Protein AF-T0ZGW2-F1 (afdb_monomer_lite)

Secondary structure (DSSP, 8-state):
----EEEEEEEEEE-S--EEEEEEE-TTS-EEEEEEE-TTBTTSS--SEEEEEEEEEEETTEEEEEEEEEE--EEEEEE--B--SSSS---B--S--SEEE-STTS--TTS--EEEEEE--EEEEEEEEEEEEGGGTEEEEEEESSTT-PPPPP-SS-S-S--

Sequence (163 aa):
TPVGDFQLNVNATFTKSFVRSYFGINSAGVPTEFTQEEAGTVTSLIPKHRYTAVLTWDYGPWSAGWTMEIIGPMWEQCQNAAIAGLISIPAIGTGWCSDVLSGPGSANPKGTFAGLNELGTTVYNDIQVTYDVDAWNTDITFGIRNLFDKNPPISETAFANSY

InterPro domains:
  IPR036942 TonB-dependent receptor-like, beta-barrel domain superfamily [G3DSA:2.40.170.20] (1-163)

Radius of gyration: 24.26 Å; chains: 1; bounding box: 62×36×79 Å

Structure (mmCIF, N/CA/C/O backbone):
data_AF-T0ZGW2-F1
#
_entry.id   AF-T0ZGW2-F1
#
loop_
_atom_site.group_PDB
_atom_site.id
_atom_site.type_symbol
_atom_site.label_atom_id
_atom_site.l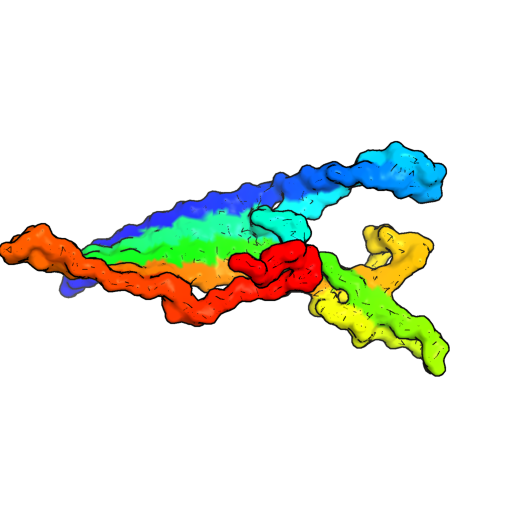abel_alt_id
_atom_site.label_comp_id
_atom_site.label_asym_id
_atom_site.label_entity_id
_atom_site.label_seq_id
_atom_site.pdbx_PDB_ins_code
_atom_site.Cartn_x
_atom_site.Cartn_y
_atom_site.Cartn_z
_atom_site.occupancy
_atom_site.B_iso_or_equiv
_atom_site.auth_seq_id
_atom_site.auth_comp_id
_atom_site.auth_asym_id
_atom_site.auth_atom_id
_atom_site.pdbx_PDB_model_num
ATOM 1 N N . THR A 1 1 ? -28.084 14.891 15.441 1.00 57.53 1 THR A N 1
ATOM 2 C CA . THR A 1 1 ? -27.436 13.900 16.326 1.00 57.53 1 THR A CA 1
ATOM 3 C C . THR A 1 1 ? -25.959 13.857 15.982 1.00 57.53 1 THR A C 1
ATOM 5 O O . THR A 1 1 ? -25.664 13.861 14.792 1.00 57.53 1 THR A O 1
ATOM 8 N N . PRO A 1 2 ? -25.036 13.907 16.959 1.00 83.19 2 PRO A N 1
ATOM 9 C CA . PRO A 1 2 ? -23.601 13.775 16.691 1.00 83.19 2 PRO A CA 1
ATOM 10 C C . PRO A 1 2 ? -23.281 12.359 16.195 1.00 83.19 2 PRO A C 1
ATOM 12 O O . PRO A 1 2 ? -23.875 11.407 16.695 1.00 83.19 2 PRO A O 1
ATOM 15 N N . VAL A 1 3 ? -22.370 12.232 15.228 1.00 91.81 3 VAL A N 1
ATOM 16 C CA . VAL A 1 3 ? -21.975 10.953 14.596 1.00 91.81 3 VAL A CA 1
ATOM 17 C C . VAL A 1 3 ? -20.567 10.487 14.997 1.00 91.81 3 VAL A C 1
AT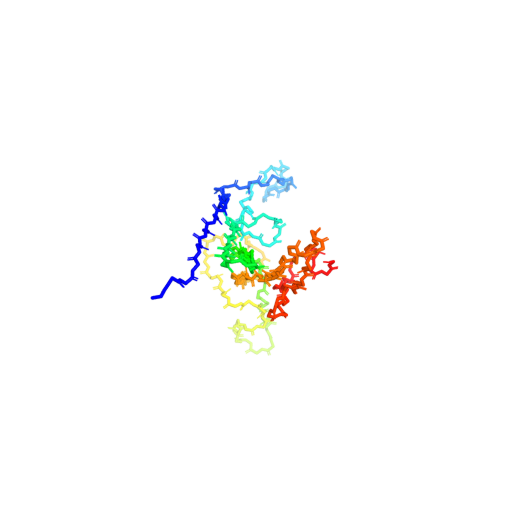OM 19 O O . VAL A 1 3 ? -20.074 9.504 14.452 1.00 91.81 3 VAL A O 1
ATOM 22 N N . GLY A 1 4 ? -19.936 11.175 15.954 1.00 95.06 4 GLY A N 1
ATOM 23 C CA . GLY A 1 4 ? -18.555 10.940 16.382 1.00 95.06 4 GLY A CA 1
ATOM 24 C C . GLY A 1 4 ? -17.538 11.826 15.677 1.00 95.06 4 GLY A C 1
ATOM 25 O O . GLY A 1 4 ? -17.889 12.618 14.797 1.00 95.06 4 GLY A O 1
ATOM 26 N N . ASP A 1 5 ? -16.290 11.674 16.099 1.00 97.50 5 ASP A N 1
ATOM 27 C CA . ASP A 1 5 ? -15.143 12.412 15.593 1.00 97.50 5 ASP A CA 1
ATOM 28 C C . ASP A 1 5 ? -14.369 11.543 14.607 1.00 97.50 5 ASP A C 1
ATOM 30 O O . ASP A 1 5 ? -14.200 10.346 14.821 1.00 97.50 5 ASP A O 1
ATOM 34 N N . PHE A 1 6 ? -13.917 12.143 13.507 1.00 97.81 6 PHE A N 1
ATOM 35 C CA . PHE A 1 6 ? -13.155 11.458 12.468 1.00 97.81 6 PHE A CA 1
ATOM 36 C C . PHE A 1 6 ? -11.806 12.138 12.279 1.00 97.81 6 PHE A C 1
ATOM 38 O O . PHE A 1 6 ? -11.735 13.364 12.163 1.00 97.81 6 PHE A O 1
ATOM 45 N N . GLN A 1 7 ? -10.751 11.341 12.142 1.00 98.31 7 GLN A N 1
ATOM 46 C CA . GLN A 1 7 ? -9.431 11.829 11.767 1.00 98.31 7 GLN A CA 1
ATOM 47 C C . GLN A 1 7 ? -8.867 10.999 10.617 1.00 98.31 7 GLN A C 1
ATOM 49 O O . GLN A 1 7 ? -8.783 9.777 10.690 1.00 98.31 7 GLN A O 1
ATOM 54 N N . LEU A 1 8 ? -8.442 11.679 9.552 1.00 98.00 8 LEU A N 1
ATOM 55 C CA . LEU A 1 8 ? -7.748 11.073 8.422 1.00 98.00 8 LEU A CA 1
ATOM 56 C C . LEU A 1 8 ? -6.275 11.481 8.448 1.00 98.00 8 LEU A C 1
ATOM 58 O O . LEU A 1 8 ? -5.953 12.664 8.351 1.00 98.00 8 LEU A O 1
ATOM 62 N N . ASN A 1 9 ? -5.385 10.498 8.516 1.00 98.19 9 ASN A N 1
ATOM 63 C CA . ASN A 1 9 ? -3.946 10.682 8.373 1.00 98.19 9 ASN A CA 1
ATOM 64 C C . ASN A 1 9 ? -3.484 10.008 7.082 1.00 98.19 9 ASN A C 1
ATOM 66 O O . ASN A 1 9 ? -3.786 8.840 6.862 1.00 98.19 9 ASN A O 1
ATOM 70 N N . VAL A 1 10 ? -2.737 10.718 6.235 1.00 98.06 10 VAL A N 1
ATOM 71 C CA . VAL A 1 10 ? -2.209 10.165 4.979 1.00 98.06 10 VAL A CA 1
ATOM 72 C C . VAL A 1 10 ? -0.707 10.392 4.912 1.00 98.06 10 VAL A C 1
ATOM 74 O O . VAL A 1 10 ? -0.239 11.525 4.990 1.00 98.06 10 VAL A O 1
ATOM 77 N N . ASN A 1 11 ? 0.044 9.311 4.728 1.00 97.94 11 ASN A N 1
ATOM 78 C CA . ASN A 1 11 ? 1.452 9.342 4.359 1.00 97.94 11 ASN A CA 1
ATOM 79 C C . ASN A 1 11 ? 1.583 8.980 2.876 1.00 97.94 11 ASN A C 1
ATOM 81 O O . ASN A 1 11 ? 1.015 7.986 2.430 1.00 97.94 11 ASN A O 1
ATOM 85 N N . ALA A 1 12 ? 2.317 9.794 2.120 1.00 96.81 12 ALA A N 1
ATOM 86 C CA . ALA A 1 12 ? 2.547 9.618 0.694 1.00 96.81 12 ALA A CA 1
ATOM 87 C C . ALA A 1 12 ? 4.049 9.666 0.402 1.00 96.81 12 ALA A C 1
ATOM 89 O O . ALA A 1 12 ? 4.712 10.654 0.714 1.00 96.81 12 ALA A O 1
ATOM 90 N N . THR A 1 13 ? 4.578 8.626 -0.238 1.00 94.81 13 THR A N 1
ATOM 91 C CA . THR A 1 13 ? 5.981 8.561 -0.666 1.00 94.81 13 THR A CA 1
ATOM 92 C C . THR A 1 13 ? 6.055 8.428 -2.178 1.00 94.81 13 THR A C 1
ATOM 94 O O . THR A 1 13 ? 5.342 7.613 -2.761 1.00 94.81 13 THR A O 1
ATOM 97 N N . PHE A 1 14 ? 6.941 9.206 -2.805 1.00 94.50 14 PHE A N 1
ATOM 98 C CA . PHE A 1 14 ? 7.152 9.211 -4.250 1.00 94.50 14 PHE A CA 1
ATOM 99 C C . PHE A 1 14 ? 8.623 8.980 -4.588 1.00 94.50 14 PHE A C 1
ATOM 101 O O . PHE A 1 14 ? 9.496 9.734 -4.156 1.00 94.50 14 PHE A O 1
ATOM 108 N N . THR A 1 15 ? 8.888 7.987 -5.428 1.00 90.81 15 THR A N 1
ATOM 109 C CA . THR A 1 15 ? 10.207 7.749 -6.009 1.00 90.81 15 THR A CA 1
ATOM 110 C C . THR A 1 15 ? 10.271 8.424 -7.368 1.00 90.81 15 THR A C 1
ATOM 112 O O . THR A 1 15 ? 9.666 7.970 -8.338 1.00 90.81 15 THR A O 1
ATOM 115 N N . LYS A 1 16 ? 11.014 9.533 -7.438 1.00 86.75 16 LYS A N 1
ATOM 116 C CA . LYS A 1 16 ? 11.209 10.273 -8.691 1.00 86.75 16 LYS A CA 1
ATOM 117 C C . LYS A 1 16 ? 12.020 9.467 -9.707 1.00 86.75 16 LYS A C 1
ATOM 119 O O . LYS A 1 16 ? 11.699 9.485 -10.890 1.00 86.75 16 LYS A O 1
ATOM 124 N N . SER A 1 17 ? 13.088 8.831 -9.238 1.00 84.69 17 SER A N 1
ATOM 125 C CA . SER A 1 17 ? 14.028 8.071 -10.051 1.00 84.69 17 SER A CA 1
ATOM 126 C C . SER A 1 17 ? 14.794 7.108 -9.151 1.00 84.69 17 SER A C 1
ATOM 128 O O . SER A 1 17 ? 15.172 7.467 -8.034 1.00 84.69 17 SER A O 1
ATOM 130 N N . PHE A 1 18 ? 14.994 5.893 -9.635 1.00 83.62 18 PHE A N 1
ATOM 131 C CA . PHE A 1 18 ? 15.849 4.876 -9.057 1.00 83.62 18 PHE A CA 1
ATOM 132 C C . PHE A 1 18 ? 16.614 4.226 -10.204 1.00 83.62 18 PHE A C 1
ATOM 134 O O . PHE A 1 18 ? 16.070 3.426 -10.962 1.00 83.62 18 PHE A O 1
ATOM 141 N N . VAL A 1 19 ? 17.879 4.611 -10.347 1.00 85.38 19 VAL A N 1
ATOM 142 C CA . VAL A 1 19 ? 18.732 4.142 -11.435 1.00 85.38 19 VAL A CA 1
ATOM 143 C C . VAL A 1 19 ? 19.655 3.055 -10.918 1.00 85.38 19 VAL A C 1
ATOM 145 O O . VAL A 1 19 ? 20.392 3.271 -9.955 1.00 85.38 19 VAL A O 1
ATOM 148 N N . ARG A 1 20 ? 19.650 1.905 -11.587 1.00 79.94 20 ARG A N 1
ATOM 149 C CA . ARG A 1 20 ? 20.619 0.836 -11.357 1.00 79.94 20 ARG A CA 1
ATOM 150 C C . ARG A 1 20 ? 21.657 0.835 -12.473 1.00 79.94 20 ARG A C 1
ATOM 152 O O . ARG A 1 20 ? 21.316 0.940 -13.652 1.00 79.94 20 ARG A O 1
ATOM 159 N N . SER A 1 21 ? 22.921 0.710 -12.080 1.00 82.75 21 SER A N 1
ATOM 160 C CA . SER A 1 21 ? 24.043 0.530 -12.996 1.00 82.75 21 SER A CA 1
ATOM 161 C C . SER A 1 21 ? 24.358 -0.947 -13.181 1.00 82.75 21 SER A C 1
ATOM 163 O O . SER A 1 21 ? 24.434 -1.713 -12.218 1.00 82.75 21 SER A O 1
ATOM 165 N N . TYR A 1 22 ? 24.592 -1.327 -14.427 1.00 77.25 22 TYR A N 1
ATOM 166 C CA . TYR A 1 22 ? 24.928 -2.670 -14.855 1.00 77.25 22 TYR A CA 1
ATOM 167 C C . TYR A 1 22 ? 26.250 -2.648 -15.608 1.00 77.25 22 TYR A C 1
ATOM 169 O O . TYR A 1 22 ? 26.463 -1.803 -16.476 1.00 77.25 22 TYR A O 1
ATOM 177 N N . PHE A 1 23 ? 27.124 -3.610 -15.322 1.00 80.94 23 PHE A N 1
ATOM 178 C CA . PHE A 1 23 ? 28.293 -3.851 -16.159 1.00 80.94 23 PHE A CA 1
ATOM 179 C C . PHE A 1 23 ? 27.913 -4.810 -17.278 1.00 80.94 23 PHE A C 1
ATOM 181 O O . PHE A 1 23 ? 27.456 -5.924 -17.030 1.00 80.94 23 PHE A O 1
ATOM 188 N N . GLY A 1 24 ? 28.109 -4.366 -18.513 1.00 77.69 24 GLY A N 1
ATOM 189 C CA . GLY A 1 24 ? 27.875 -5.170 -19.699 1.00 77.69 24 GLY A CA 1
ATOM 190 C C . GLY A 1 24 ? 28.985 -4.984 -20.718 1.00 77.69 24 GLY A C 1
ATOM 191 O O . GLY A 1 24 ? 30.019 -4.376 -20.450 1.00 77.69 24 GLY A O 1
ATOM 192 N N . ILE A 1 25 ? 28.751 -5.515 -21.908 1.00 80.81 25 ILE A N 1
ATOM 193 C CA . ILE A 1 25 ? 29.647 -5.377 -23.048 1.00 80.81 25 ILE A CA 1
ATOM 194 C C . ILE A 1 25 ? 28.859 -4.654 -24.137 1.00 80.81 25 ILE A C 1
ATOM 196 O O . ILE A 1 25 ? 27.747 -5.070 -24.464 1.00 80.81 25 ILE A O 1
ATOM 200 N N . ASN A 1 26 ? 29.391 -3.565 -24.687 1.00 77.75 26 ASN A N 1
ATOM 201 C CA . ASN A 1 26 ? 28.732 -2.872 -25.792 1.00 77.75 26 ASN A CA 1
ATOM 202 C C . ASN A 1 26 ? 28.831 -3.667 -27.110 1.00 77.75 26 ASN A C 1
ATOM 204 O O . ASN A 1 26 ? 29.523 -4.683 -27.207 1.00 77.75 26 ASN A O 1
ATOM 208 N N . SER A 1 27 ? 28.187 -3.166 -28.168 1.00 69.81 27 SER A N 1
ATOM 209 C CA . SER A 1 27 ? 28.205 -3.780 -29.508 1.00 69.81 27 SER A CA 1
ATOM 210 C C . SER A 1 27 ? 29.606 -3.944 -30.122 1.00 69.81 27 SER A C 1
ATOM 212 O O . SER A 1 27 ? 29.746 -4.656 -31.112 1.00 69.81 27 SER A O 1
ATOM 214 N N . ALA A 1 28 ? 30.632 -3.295 -29.559 1.00 81.00 28 ALA A N 1
ATOM 215 C CA . ALA A 1 28 ? 32.030 -3.382 -29.978 1.00 81.00 28 ALA A CA 1
ATOM 216 C C . ALA A 1 28 ? 32.880 -4.315 -29.090 1.00 81.00 28 ALA A C 1
ATOM 218 O O . ALA A 1 28 ? 34.092 -4.388 -29.275 1.00 81.00 28 ALA A O 1
ATOM 219 N N . GLY A 1 29 ? 32.281 -5.029 -28.131 1.00 78.94 29 GLY A N 1
ATOM 220 C CA . GLY A 1 29 ? 33.017 -5.944 -27.256 1.00 78.94 29 GLY A CA 1
ATOM 221 C C . GLY A 1 29 ? 33.732 -5.259 -26.083 1.00 78.94 29 GLY A C 1
ATOM 222 O O . GLY A 1 29 ? 34.510 -5.906 -25.386 1.00 78.94 29 GLY A O 1
ATOM 223 N N . VAL A 1 30 ? 33.484 -3.966 -25.851 1.00 84.69 30 VAL A N 1
ATOM 224 C CA . VAL A 1 30 ? 34.129 -3.193 -24.781 1.00 84.69 30 VAL A CA 1
ATOM 225 C C . VAL A 1 30 ? 33.265 -3.244 -23.517 1.00 84.69 30 VAL A C 1
ATOM 227 O O . VAL A 1 30 ? 32.063 -2.984 -23.620 1.00 84.69 30 VAL A O 1
ATOM 230 N N . PRO A 1 31 ? 33.839 -3.544 -22.334 1.00 81.38 31 PRO A N 1
ATOM 231 C CA . PRO A 1 31 ? 33.131 -3.417 -21.067 1.00 81.38 31 PRO A CA 1
ATOM 232 C C . PRO A 1 31 ? 32.642 -1.982 -20.863 1.00 81.38 31 PRO A C 1
ATOM 234 O O . PRO A 1 31 ? 33.437 -1.042 -20.868 1.00 81.38 31 PRO A O 1
ATOM 237 N N . THR A 1 32 ? 31.338 -1.810 -20.695 1.00 79.56 32 THR A N 1
ATOM 238 C CA . THR A 1 32 ? 30.712 -0.505 -20.470 1.00 79.56 32 THR A CA 1
ATOM 239 C C . THR A 1 32 ? 29.663 -0.597 -19.376 1.00 79.56 32 THR A C 1
ATOM 241 O O . THR A 1 32 ? 29.007 -1.626 -19.205 1.00 79.56 32 THR A O 1
ATOM 244 N N . GLU A 1 33 ? 29.496 0.502 -18.649 1.00 82.25 33 GLU A N 1
ATOM 245 C CA . GLU A 1 33 ? 28.405 0.677 -17.699 1.00 82.25 33 GLU A CA 1
ATOM 246 C C . GLU A 1 33 ? 27.132 1.103 -18.443 1.00 82.25 33 GLU A C 1
ATOM 248 O O . GLU A 1 33 ? 27.167 1.993 -19.296 1.00 82.25 33 GLU A O 1
ATOM 253 N N . PHE A 1 34 ? 26.015 0.461 -18.120 1.00 73.06 34 PHE A N 1
ATOM 254 C CA . PHE A 1 34 ? 24.678 0.818 -18.582 1.00 73.06 34 PHE A CA 1
ATOM 255 C C . PHE A 1 34 ? 23.832 1.214 -17.382 1.00 73.06 34 PHE A C 1
ATOM 257 O O . PHE A 1 34 ? 23.870 0.544 -16.354 1.00 73.06 34 PHE A O 1
ATOM 264 N N . THR A 1 35 ? 23.044 2.272 -17.516 1.00 74.69 35 THR A N 1
ATOM 265 C CA . THR A 1 35 ? 22.107 2.709 -16.483 1.00 74.69 35 THR A CA 1
ATOM 266 C C . THR A 1 35 ? 20.674 2.446 -16.926 1.00 74.69 35 THR A C 1
ATOM 268 O O . THR A 1 35 ? 20.320 2.674 -18.083 1.00 74.69 35 THR A O 1
ATOM 271 N N . GLN A 1 36 ? 19.841 1.962 -16.007 1.00 73.06 36 GLN A N 1
ATOM 272 C CA . GLN A 1 36 ? 18.416 1.742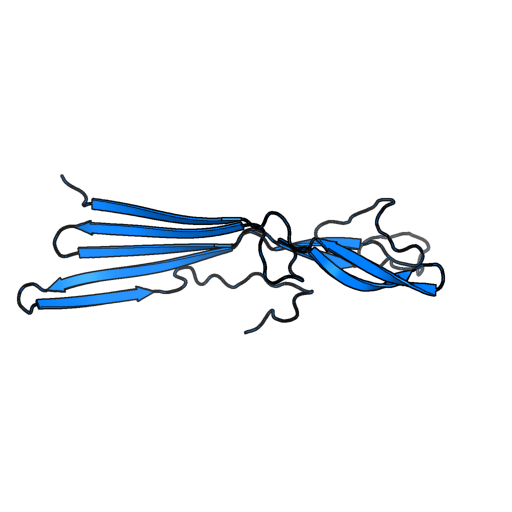 -16.242 1.00 73.06 36 GLN A CA 1
ATOM 273 C C . GLN A 1 36 ? 17.601 2.346 -15.103 1.00 73.06 36 GLN A C 1
ATOM 275 O O . GLN A 1 36 ? 17.931 2.165 -13.934 1.00 73.06 36 GLN A O 1
ATOM 280 N N . GLU A 1 37 ? 16.538 3.065 -15.454 1.00 80.75 37 GLU A N 1
ATOM 281 C CA . GLU A 1 37 ? 15.526 3.519 -14.504 1.00 80.75 37 GLU A CA 1
ATOM 282 C C . GLU A 1 37 ? 14.614 2.346 -14.135 1.00 80.75 37 GLU A C 1
ATOM 284 O O . GLU A 1 37 ? 13.972 1.765 -15.011 1.00 80.75 37 GLU A O 1
ATOM 289 N N . GLU A 1 38 ? 14.545 2.015 -12.849 1.00 80.31 38 GLU A N 1
ATOM 290 C CA . GLU A 1 38 ? 13.761 0.885 -12.348 1.00 80.31 38 GLU A CA 1
ATOM 291 C C . GLU A 1 38 ? 12.637 1.299 -11.392 1.00 80.31 38 GLU A C 1
ATOM 293 O O . GLU A 1 38 ? 11.870 0.436 -10.961 1.00 80.31 38 GLU A O 1
ATOM 298 N N . ALA A 1 39 ? 12.485 2.582 -11.039 1.00 82.56 39 ALA A N 1
ATOM 299 C CA . ALA A 1 39 ? 11.359 2.991 -10.201 1.00 82.56 39 ALA A CA 1
ATOM 300 C C . ALA A 1 39 ? 10.032 2.658 -10.898 1.00 82.56 39 ALA A C 1
ATOM 302 O O . ALA A 1 39 ? 9.799 3.054 -12.042 1.00 82.56 39 ALA A O 1
ATOM 303 N N . GLY A 1 40 ? 9.134 1.965 -10.193 1.00 81.50 40 GLY A N 1
ATOM 304 C CA . GLY A 1 40 ? 7.855 1.512 -10.751 1.00 81.50 40 GLY A CA 1
ATOM 305 C C . GLY A 1 40 ? 7.989 0.409 -11.796 1.00 81.50 40 GLY A C 1
ATOM 306 O O . GLY A 1 40 ? 7.067 0.218 -12.582 1.00 81.50 40 GLY A O 1
ATOM 307 N N . THR A 1 41 ? 9.116 -0.296 -11.819 1.00 79.88 41 THR A N 1
ATOM 308 C CA . THR A 1 41 ? 9.252 -1.574 -12.520 1.00 79.88 41 THR A CA 1
ATOM 309 C C . THR A 1 41 ? 9.179 -2.710 -11.508 1.00 79.88 41 THR A C 1
ATOM 311 O O . THR A 1 41 ? 9.562 -2.510 -10.361 1.00 79.88 41 THR A O 1
ATOM 314 N N . VAL A 1 42 ? 8.723 -3.899 -11.898 1.00 75.81 42 VAL A N 1
ATOM 315 C CA . VAL A 1 42 ? 8.667 -5.056 -10.977 1.00 75.81 42 VAL A CA 1
ATOM 316 C C . VAL A 1 42 ? 10.036 -5.669 -10.683 1.00 75.81 42 VAL A C 1
ATOM 318 O O . VAL A 1 42 ? 10.193 -6.421 -9.724 1.00 75.81 42 VAL A O 1
ATOM 321 N N . THR A 1 43 ? 11.032 -5.379 -11.524 1.00 69.69 43 THR A N 1
ATOM 322 C CA . THR A 1 43 ? 12.413 -5.830 -11.319 1.00 69.69 43 THR A CA 1
ATOM 323 C C . THR A 1 43 ? 13.060 -5.092 -10.149 1.00 69.69 43 THR A C 1
ATOM 325 O O . THR A 1 43 ? 14.036 -5.573 -9.575 1.00 69.69 43 THR A O 1
ATOM 328 N N . SER A 1 44 ? 12.483 -3.955 -9.754 1.00 69.88 44 SER A N 1
ATOM 329 C CA . SER A 1 44 ? 12.808 -3.227 -8.538 1.00 69.88 44 SER A CA 1
ATOM 330 C C . SER A 1 44 ? 11.699 -3.392 -7.503 1.00 69.88 44 SER A C 1
ATOM 332 O O . SER A 1 44 ? 10.516 -3.292 -7.801 1.00 69.88 44 SER A O 1
ATOM 334 N N . LEU A 1 45 ? 12.066 -3.562 -6.233 1.00 73.12 45 LEU A N 1
ATOM 335 C CA . LEU A 1 45 ? 11.109 -3.608 -5.117 1.00 73.12 45 LEU A CA 1
ATOM 336 C C . LEU A 1 45 ? 10.595 -2.205 -4.726 1.00 73.12 45 LEU A C 1
ATOM 338 O O . LEU A 1 45 ? 10.194 -1.978 -3.583 1.00 73.12 45 LEU A O 1
ATOM 342 N N . ILE A 1 46 ? 10.668 -1.233 -5.642 1.00 82.62 46 ILE A N 1
ATOM 343 C CA . ILE A 1 46 ? 10.432 0.188 -5.376 1.00 82.62 46 ILE A CA 1
ATOM 344 C C . ILE A 1 46 ? 9.354 0.723 -6.330 1.00 82.62 46 ILE A C 1
ATOM 346 O O . ILE A 1 46 ? 9.659 1.175 -7.441 1.00 82.62 46 ILE A O 1
ATOM 350 N N . PRO A 1 47 ? 8.085 0.752 -5.889 1.00 87.88 47 PRO A N 1
ATOM 351 C CA . PRO A 1 47 ? 7.017 1.430 -6.613 1.00 87.88 47 PRO A CA 1
ATOM 352 C C . PRO A 1 47 ? 7.302 2.934 -6.741 1.00 87.88 47 PRO A C 1
ATOM 354 O O . PRO A 1 47 ? 7.922 3.543 -5.864 1.00 87.88 47 PRO A O 1
ATOM 357 N N . LYS A 1 48 ? 6.796 3.572 -7.806 1.00 89.94 48 LYS A N 1
ATOM 358 C CA . LYS A 1 48 ? 6.928 5.034 -7.979 1.00 89.94 48 LYS A CA 1
ATOM 359 C C . LYS A 1 48 ? 6.172 5.827 -6.928 1.00 89.94 48 LYS A C 1
ATOM 361 O O . LYS A 1 48 ? 6.561 6.950 -6.622 1.00 89.94 48 LYS A O 1
ATOM 366 N N . HIS A 1 49 ? 5.088 5.275 -6.405 1.00 93.19 49 HIS A N 1
ATOM 367 C CA . HIS A 1 49 ? 4.333 5.901 -5.340 1.00 93.19 49 HIS A CA 1
ATOM 368 C C . HIS A 1 49 ? 3.695 4.856 -4.438 1.00 93.19 49 HIS A C 1
ATOM 370 O O . HIS A 1 49 ? 3.235 3.806 -4.892 1.00 93.19 49 HIS A O 1
ATOM 376 N N . ARG A 1 50 ? 3.693 5.163 -3.145 1.00 95.12 50 ARG A N 1
ATOM 377 C CA . ARG A 1 50 ? 3.043 4.382 -2.096 1.00 95.12 50 ARG A CA 1
ATOM 378 C C . ARG A 1 50 ? 2.325 5.332 -1.157 1.00 95.12 50 ARG A C 1
ATOM 380 O O . ARG A 1 50 ? 2.843 6.412 -0.860 1.00 95.12 50 ARG A O 1
ATOM 387 N N . TYR A 1 51 ? 1.167 4.906 -0.676 1.00 97.19 51 TYR A N 1
ATOM 388 C CA . TYR A 1 51 ? 0.376 5.667 0.275 1.00 97.19 51 TYR A CA 1
ATOM 389 C C . TYR A 1 51 ? -0.085 4.780 1.423 1.00 97.19 51 TYR A C 1
ATOM 391 O O . TYR A 1 51 ? -0.466 3.629 1.217 1.00 97.19 51 TYR A O 1
ATOM 399 N N . THR A 1 52 ? -0.101 5.345 2.622 1.00 97.88 52 THR A N 1
ATOM 400 C CA . THR A 1 52 ? -0.760 4.757 3.785 1.00 97.88 52 THR A CA 1
ATOM 401 C C . THR A 1 52 ? -1.760 5.771 4.299 1.00 97.88 52 THR A C 1
ATOM 403 O O . THR A 1 52 ? -1.374 6.868 4.700 1.00 97.88 52 THR A O 1
ATOM 406 N N . ALA A 1 53 ? -3.040 5.424 4.258 1.00 98.31 53 ALA A N 1
ATOM 407 C CA . ALA A 1 53 ? -4.116 6.259 4.766 1.00 98.31 53 ALA A CA 1
ATOM 408 C C . ALA A 1 53 ? -4.761 5.573 5.970 1.00 98.31 53 ALA A C 1
ATOM 410 O O . ALA A 1 53 ? -5.138 4.411 5.887 1.00 98.31 53 ALA A O 1
ATOM 411 N N . VAL A 1 54 ? -4.877 6.285 7.085 1.00 98.38 54 VAL A N 1
ATOM 412 C CA . VAL A 1 54 ? -5.480 5.797 8.325 1.00 98.38 54 VAL A CA 1
ATOM 413 C C . VAL A 1 54 ? -6.649 6.704 8.663 1.00 98.38 54 VAL A C 1
ATOM 415 O O . VAL A 1 54 ? -6.453 7.890 8.931 1.00 98.38 54 VAL A O 1
ATOM 418 N N . LEU A 1 55 ? -7.853 6.144 8.633 1.00 98.38 55 LEU A N 1
ATOM 419 C CA . LEU A 1 55 ? -9.065 6.785 9.116 1.00 98.38 55 LEU A CA 1
ATOM 420 C C . LEU A 1 55 ? -9.372 6.248 10.512 1.00 98.38 55 LEU A C 1
ATOM 422 O O . LEU A 1 55 ? -9.600 5.050 10.664 1.00 98.38 55 LEU A O 1
ATOM 426 N N . THR A 1 56 ? -9.399 7.119 11.512 1.00 98.38 56 THR A N 1
ATOM 427 C CA . THR A 1 56 ? -9.900 6.787 12.846 1.00 98.38 56 THR A CA 1
ATOM 428 C C . THR A 1 56 ? -11.250 7.442 13.073 1.00 98.38 56 THR A C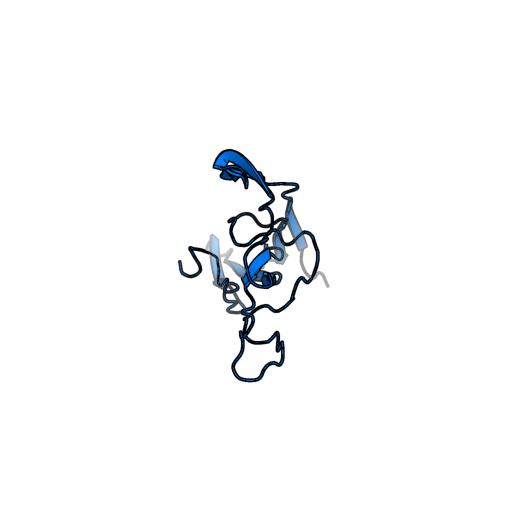 1
ATOM 430 O O . THR A 1 56 ? -11.550 8.504 12.516 1.00 98.38 56 THR A O 1
ATOM 433 N N . TRP A 1 57 ? -12.070 6.772 13.867 1.00 98.44 57 TRP A N 1
ATOM 434 C CA . TRP A 1 57 ? -13.374 7.237 14.289 1.00 98.44 57 TRP A CA 1
ATOM 435 C C . TRP A 1 57 ? -13.567 6.936 15.766 1.00 98.44 57 TRP A C 1
ATOM 437 O O . TRP A 1 57 ? -13.310 5.812 16.189 1.00 98.44 57 TRP A O 1
ATOM 447 N N . ASP A 1 58 ? -14.071 7.912 16.509 1.00 98.00 58 ASP A N 1
ATOM 448 C CA . ASP A 1 58 ? -14.318 7.798 17.941 1.00 98.00 58 ASP A CA 1
ATOM 449 C C . ASP A 1 58 ? -15.725 8.305 18.274 1.00 98.00 58 ASP A C 1
ATOM 451 O O . ASP A 1 58 ? -16.147 9.388 17.851 1.00 98.00 58 ASP A O 1
ATOM 455 N N . TYR A 1 59 ? -16.484 7.512 19.031 1.00 97.62 59 TYR A N 1
ATOM 456 C CA . TYR A 1 59 ? -17.824 7.873 19.480 1.00 97.62 59 TYR A CA 1
ATOM 457 C C . TYR A 1 59 ? -18.205 7.181 20.792 1.00 97.62 59 TYR A C 1
ATOM 459 O O . TYR A 1 59 ? -18.617 6.017 20.824 1.00 97.62 59 TYR A O 1
ATOM 467 N N . GLY A 1 60 ? -18.144 7.939 21.890 1.00 95.06 60 GLY A N 1
ATOM 468 C CA . GLY A 1 60 ? -18.428 7.407 23.222 1.00 95.06 60 GLY A CA 1
ATOM 469 C C . GLY A 1 60 ? -17.448 6.277 23.570 1.00 95.06 60 GLY A C 1
ATOM 470 O O . GLY A 1 60 ? -16.250 6.511 23.467 1.00 95.06 60 GLY A O 1
ATOM 471 N N . PRO A 1 61 ? -17.922 5.073 23.947 1.00 96.44 61 PRO A N 1
ATOM 472 C CA . PRO A 1 61 ? -17.053 3.939 24.280 1.00 96.44 61 PRO A CA 1
ATOM 473 C C . PRO A 1 61 ? -16.504 3.201 23.048 1.00 96.44 61 PRO A C 1
ATOM 475 O O . PRO A 1 61 ? -15.781 2.221 23.197 1.00 96.44 61 PRO A O 1
ATOM 478 N N . TRP A 1 62 ? -16.895 3.597 21.833 1.00 97.31 62 TRP A N 1
ATOM 479 C CA . TRP A 1 62 ? -16.464 2.939 20.603 1.00 97.31 62 TRP A CA 1
ATOM 480 C C . TRP A 1 62 ? -15.361 3.727 19.913 1.00 97.31 62 TRP A C 1
ATOM 482 O O . TRP A 1 62 ? -15.506 4.927 19.683 1.00 97.31 62 TRP A O 1
ATOM 492 N N . SER A 1 63 ? -14.349 3.000 19.455 1.00 98.12 63 SER A N 1
ATOM 493 C CA . SER A 1 63 ? -13.346 3.494 18.519 1.00 98.12 63 SER A CA 1
ATOM 494 C C . SER A 1 63 ? -13.214 2.529 17.346 1.00 98.12 63 SER A C 1
ATOM 496 O O . SER A 1 63 ? -13.329 1.314 17.501 1.00 98.12 63 SER A O 1
ATOM 498 N N . ALA A 1 64 ? -12.954 3.045 16.151 1.00 98.31 64 ALA A N 1
ATOM 499 C CA . ALA A 1 64 ? -12.636 2.242 14.980 1.00 98.31 64 ALA A CA 1
ATOM 500 C C . ALA A 1 64 ? -11.454 2.839 14.218 1.00 98.31 64 ALA A C 1
ATOM 502 O O . ALA A 1 64 ? -11.284 4.053 14.140 1.00 98.31 64 ALA A O 1
ATOM 503 N N . GLY A 1 65 ? -10.644 1.969 13.628 1.00 98.31 65 GLY A N 1
ATOM 504 C CA . GLY A 1 65 ? -9.558 2.328 12.730 1.00 98.31 65 GLY A CA 1
ATOM 505 C C . GLY A 1 65 ? -9.691 1.573 11.416 1.00 98.31 65 GLY A C 1
ATOM 506 O O . GLY A 1 65 ? -9.947 0.370 11.413 1.00 98.31 65 GLY A O 1
ATOM 507 N N . TRP A 1 66 ? -9.494 2.271 10.304 1.00 98.50 66 TRP A N 1
ATOM 508 C CA . TRP A 1 66 ? -9.367 1.689 8.976 1.00 98.50 66 TRP A CA 1
ATOM 509 C C . TRP A 1 66 ? -8.065 2.165 8.342 1.00 98.50 66 TRP A C 1
ATOM 511 O O . TRP A 1 66 ? -7.886 3.351 8.060 1.00 98.50 66 TRP A O 1
ATOM 521 N N . THR A 1 67 ? -7.156 1.223 8.120 1.00 98.62 67 THR A N 1
ATOM 522 C CA . THR A 1 67 ? -5.882 1.450 7.447 1.00 98.62 67 THR A CA 1
ATOM 523 C C . THR A 1 67 ? -5.970 0.950 6.013 1.00 98.62 67 THR A C 1
ATOM 525 O O . THR A 1 67 ? -6.332 -0.198 5.759 1.00 98.62 67 THR A O 1
ATOM 528 N N . MET A 1 68 ? -5.607 1.813 5.073 1.00 98.44 68 MET A N 1
ATOM 529 C CA . MET A 1 68 ? -5.463 1.510 3.658 1.00 98.44 68 MET A CA 1
ATOM 530 C C . MET A 1 68 ? -3.989 1.603 3.274 1.00 98.44 68 MET A C 1
ATOM 532 O O . MET A 1 68 ? -3.386 2.674 3.385 1.00 98.44 68 MET A O 1
ATOM 536 N N . GLU A 1 69 ? -3.417 0.506 2.786 1.00 96.69 69 GLU A N 1
ATOM 537 C CA . GLU A 1 69 ? -2.114 0.516 2.118 1.00 96.69 69 GLU A CA 1
ATOM 538 C C . GLU A 1 69 ? -2.330 0.489 0.608 1.00 96.69 69 GLU A C 1
ATOM 540 O O . GLU A 1 69 ? -2.932 -0.440 0.080 1.00 96.69 69 GLU A O 1
ATOM 545 N N . ILE A 1 70 ? -1.834 1.513 -0.084 1.00 96.06 70 ILE A N 1
ATOM 546 C CA . ILE A 1 70 ? -1.985 1.687 -1.527 1.00 96.06 70 ILE A CA 1
ATOM 547 C C . ILE A 1 70 ? -0.600 1.632 -2.160 1.00 96.06 70 ILE A C 1
ATOM 549 O O . ILE A 1 70 ? 0.259 2.480 -1.903 1.00 96.06 70 ILE A O 1
ATOM 553 N N . ILE A 1 71 ? -0.400 0.654 -3.033 1.00 94.19 71 ILE A N 1
ATOM 554 C CA . ILE A 1 71 ? 0.815 0.493 -3.824 1.00 94.19 71 ILE A CA 1
ATOM 555 C C . ILE A 1 71 ? 0.472 0.840 -5.268 1.00 94.19 71 ILE A C 1
ATOM 557 O O . ILE A 1 71 ? -0.434 0.240 -5.849 1.00 94.19 71 ILE A O 1
ATOM 561 N N . GLY A 1 72 ? 1.171 1.835 -5.820 1.00 92.12 72 GLY A N 1
ATOM 562 C CA . GLY A 1 72 ? 0.996 2.275 -7.201 1.00 92.12 72 GLY A CA 1
ATOM 563 C C . GLY A 1 72 ? 1.300 1.187 -8.231 1.00 92.12 72 GLY A C 1
ATOM 564 O O . GLY A 1 72 ? 1.950 0.194 -7.894 1.00 92.12 72 GLY A O 1
ATOM 565 N N . PRO A 1 73 ? 0.876 1.379 -9.491 1.00 89.00 73 PRO A N 1
ATOM 566 C CA . PRO A 1 73 ? 1.103 0.392 -10.522 1.00 89.00 73 PRO A CA 1
ATOM 567 C C . PRO A 1 73 ? 2.595 0.262 -10.828 1.00 89.00 73 PRO A C 1
ATOM 569 O O . PRO A 1 73 ? 3.370 1.225 -10.724 1.00 89.00 73 PRO A O 1
ATOM 572 N N . MET A 1 74 ? 2.987 -0.943 -11.220 1.00 86.44 74 MET A N 1
ATOM 573 C CA . MET A 1 74 ? 4.343 -1.270 -11.640 1.00 86.44 74 MET A CA 1
ATOM 574 C C . MET A 1 74 ? 4.325 -1.928 -13.011 1.00 86.44 74 MET A C 1
ATOM 576 O O . MET A 1 74 ? 3.329 -2.515 -13.416 1.00 86.44 74 MET A O 1
ATOM 580 N N . TRP A 1 75 ? 5.443 -1.843 -13.719 1.00 83.06 75 TRP A N 1
ATOM 581 C CA . TRP A 1 75 ? 5.570 -2.361 -15.074 1.00 83.06 75 TRP A CA 1
ATOM 582 C C . TRP A 1 75 ? 6.613 -3.460 -15.140 1.00 83.06 75 TRP A C 1
ATOM 584 O O . TRP A 1 75 ? 7.682 -3.360 -14.537 1.00 83.06 75 TRP A O 1
ATOM 594 N N . GLU A 1 76 ? 6.332 -4.498 -15.906 1.00 77.56 76 GLU A N 1
ATOM 595 C CA . GLU A 1 76 ? 7.294 -5.557 -16.163 1.00 77.56 76 GLU A CA 1
ATOM 596 C C . GLU A 1 76 ? 7.571 -5.714 -17.643 1.00 77.56 76 GLU A C 1
ATOM 598 O O . GLU A 1 76 ? 6.679 -5.563 -18.476 1.00 77.56 76 GLU A O 1
ATOM 603 N N . GLN A 1 77 ? 8.827 -6.012 -17.968 1.00 73.88 77 GLN A N 1
ATOM 604 C CA . GLN A 1 77 ? 9.190 -6.358 -19.330 1.00 73.88 77 GLN A CA 1
ATOM 605 C C . GLN A 1 77 ? 8.723 -7.775 -19.621 1.00 73.88 77 GLN A C 1
ATOM 607 O O . GLN A 1 77 ? 9.001 -8.702 -18.869 1.00 73.88 77 GLN A O 1
ATOM 612 N N . CYS A 1 78 ? 8.060 -7.951 -20.750 1.00 71.81 78 CYS A N 1
ATOM 613 C CA . CYS A 1 78 ? 7.677 -9.257 -21.254 1.00 71.81 78 CYS A CA 1
ATOM 614 C C . CYS A 1 78 ? 8.170 -9.393 -22.697 1.00 71.81 78 CYS A C 1
ATOM 616 O O . CYS A 1 78 ? 8.427 -8.406 -23.396 1.00 71.81 78 CYS A O 1
ATOM 618 N N . GLN A 1 79 ? 8.337 -10.631 -23.153 1.00 67.31 79 GLN A N 1
ATOM 619 C CA . GLN A 1 79 ? 8.809 -10.904 -24.504 1.00 67.31 79 GLN A CA 1
ATOM 620 C C . GLN A 1 79 ? 7.713 -11.577 -25.321 1.00 67.31 79 GLN A C 1
ATOM 622 O O . GLN A 1 79 ? 7.206 -12.637 -24.953 1.00 67.31 79 GLN A O 1
ATOM 627 N N . ASN A 1 80 ? 7.399 -10.990 -26.476 1.00 58.41 80 ASN A N 1
ATOM 628 C CA . ASN A 1 80 ? 6.540 -11.628 -27.459 1.00 58.41 80 ASN A CA 1
ATOM 629 C C . ASN A 1 80 ? 7.393 -12.419 -28.440 1.00 58.41 80 ASN A C 1
ATOM 631 O O . ASN A 1 80 ? 8.168 -11.858 -29.216 1.00 58.41 80 ASN A O 1
ATOM 635 N N . ALA A 1 81 ? 7.251 -13.743 -28.416 1.00 51.09 81 ALA A N 1
ATOM 636 C CA . ALA A 1 81 ? 7.889 -14.583 -29.414 1.00 51.09 81 ALA A CA 1
ATOM 637 C C . ALA A 1 81 ? 7.309 -14.265 -30.802 1.00 51.09 81 ALA A C 1
ATOM 639 O O . ALA A 1 81 ? 6.093 -14.276 -31.005 1.00 51.09 81 ALA A O 1
ATOM 640 N N . ALA A 1 82 ? 8.186 -14.002 -31.772 1.00 52.72 82 ALA A N 1
ATOM 641 C CA . ALA A 1 82 ? 7.823 -14.121 -33.175 1.00 52.72 82 ALA A CA 1
ATOM 642 C C . ALA A 1 82 ? 7.768 -15.617 -33.501 1.00 52.72 82 ALA A C 1
ATOM 644 O O . ALA A 1 82 ? 8.768 -16.317 -33.325 1.00 52.72 82 ALA A O 1
ATOM 645 N N . ILE A 1 83 ? 6.630 -16.121 -33.983 1.00 49.47 83 ILE A N 1
ATOM 646 C CA . ILE A 1 83 ? 6.579 -17.478 -34.531 1.00 49.47 83 ILE A CA 1
ATOM 647 C C . ILE A 1 83 ? 7.312 -17.439 -35.875 1.00 49.47 83 ILE A C 1
ATOM 649 O O . ILE A 1 83 ? 6.746 -17.074 -36.906 1.00 49.47 83 ILE A O 1
ATOM 653 N N . ALA A 1 84 ? 8.602 -17.765 -35.879 1.00 47.38 84 ALA A N 1
ATOM 654 C CA . ALA A 1 84 ? 9.353 -17.892 -37.116 1.00 47.38 84 ALA A CA 1
ATOM 655 C C . ALA A 1 84 ? 8.907 -19.165 -37.863 1.00 47.38 84 ALA A C 1
ATOM 657 O O . ALA A 1 84 ? 9.375 -20.264 -37.588 1.00 47.38 84 ALA A O 1
ATOM 658 N N . GLY A 1 85 ? 8.014 -19.002 -38.844 1.00 49.94 85 GLY A N 1
ATOM 659 C CA . GLY A 1 85 ? 8.206 -19.663 -40.137 1.00 49.94 85 GLY A CA 1
ATOM 660 C C . GLY A 1 85 ? 7.557 -21.022 -40.418 1.00 49.94 85 GLY A C 1
ATOM 661 O O . GLY A 1 85 ? 8.033 -21.676 -41.338 1.00 49.94 85 GLY A O 1
ATOM 662 N N . LEU A 1 86 ? 6.471 -21.453 -39.757 1.00 49.09 86 LEU A N 1
ATOM 663 C CA . LEU A 1 86 ? 5.748 -22.637 -40.272 1.00 49.09 86 LEU A CA 1
ATOM 664 C C . LEU A 1 86 ? 4.859 -22.328 -41.497 1.00 49.09 86 LEU A C 1
ATOM 666 O O . LEU A 1 86 ? 4.564 -23.234 -42.268 1.00 49.09 86 LEU A O 1
ATOM 670 N N . ILE A 1 87 ? 4.438 -21.068 -41.694 1.00 46.97 87 ILE A N 1
ATOM 671 C CA . ILE A 1 87 ? 3.493 -20.679 -42.766 1.00 46.97 87 ILE A CA 1
ATOM 672 C C . ILE A 1 87 ? 3.777 -19.318 -43.435 1.00 46.97 87 ILE A C 1
ATOM 674 O O . ILE A 1 87 ? 2.908 -18.776 -44.107 1.00 46.97 87 ILE A O 1
ATOM 678 N N . SER A 1 88 ? 4.978 -18.746 -43.295 1.00 51.88 88 SER A N 1
ATOM 679 C CA . SER A 1 88 ? 5.353 -17.467 -43.950 1.00 51.88 88 SER A CA 1
ATOM 680 C C . SER A 1 88 ? 4.436 -16.269 -43.641 1.00 51.88 88 SER A C 1
ATOM 682 O O . SER A 1 88 ? 4.472 -15.263 -44.347 1.00 51.88 88 SER A O 1
ATOM 684 N N . ILE A 1 89 ? 3.636 -16.348 -42.576 1.00 46.62 89 ILE A N 1
ATOM 685 C CA . ILE A 1 89 ? 2.855 -15.228 -42.052 1.00 46.62 89 ILE A CA 1
ATOM 686 C C . ILE A 1 89 ? 3.607 -14.711 -40.823 1.00 46.62 89 ILE A C 1
ATOM 688 O O . ILE A 1 89 ? 3.827 -15.497 -39.897 1.00 46.62 89 ILE A O 1
ATOM 692 N N . PRO A 1 90 ? 4.014 -13.432 -40.764 1.00 46.84 90 PRO A N 1
ATOM 693 C CA . PRO A 1 90 ? 4.482 -12.836 -39.522 1.00 46.84 90 PRO A CA 1
ATOM 694 C C . PRO A 1 90 ? 3.274 -12.652 -38.590 1.00 46.84 90 PRO A C 1
ATOM 696 O O . PRO A 1 90 ? 2.702 -11.572 -38.494 1.00 46.84 90 PRO A O 1
ATOM 699 N N . ALA A 1 91 ? 2.841 -13.729 -37.934 1.00 50.25 91 ALA A N 1
ATOM 700 C CA . ALA A 1 91 ? 1.880 -13.657 -36.845 1.00 50.25 91 ALA A CA 1
ATOM 701 C C . ALA A 1 91 ? 2.649 -13.320 -35.561 1.00 50.25 91 ALA A C 1
ATOM 703 O O . ALA A 1 91 ? 3.286 -14.176 -34.945 1.00 50.25 91 ALA A O 1
ATOM 704 N N . ILE A 1 92 ? 2.632 -12.042 -35.191 1.00 51.88 92 ILE A N 1
ATOM 705 C CA . ILE A 1 92 ? 3.029 -11.585 -33.858 1.00 51.88 92 ILE A CA 1
ATOM 706 C C . ILE A 1 92 ? 1.844 -11.916 -32.948 1.00 51.88 92 ILE A C 1
ATOM 708 O O . ILE A 1 92 ? 0.780 -11.328 -33.121 1.00 51.88 92 ILE A O 1
ATOM 712 N N . GLY A 1 93 ? 1.970 -12.889 -32.042 1.00 49.69 93 GLY A N 1
ATOM 713 C CA . GLY A 1 93 ? 0.804 -13.249 -31.225 1.00 49.69 93 GLY A CA 1
ATOM 714 C C . GLY A 1 93 ? 0.936 -14.349 -30.175 1.00 49.69 93 GLY A C 1
ATOM 715 O O . GLY A 1 93 ? -0.096 -14.817 -29.712 1.00 49.69 93 GLY A O 1
ATOM 716 N N . THR A 1 94 ? 2.134 -14.792 -29.781 1.00 50.72 94 THR A N 1
ATOM 717 C CA . THR A 1 94 ? 2.265 -15.864 -28.764 1.00 50.72 94 THR A CA 1
ATOM 718 C C . THR A 1 94 ? 3.085 -15.480 -27.539 1.00 50.72 94 THR A C 1
ATOM 720 O O . THR A 1 94 ? 3.640 -16.363 -26.893 1.00 50.72 94 THR A O 1
ATOM 723 N N . GLY A 1 95 ? 3.206 -14.194 -27.205 1.00 56.34 95 GLY A N 1
ATOM 724 C CA . GLY A 1 95 ? 3.710 -13.814 -25.882 1.00 56.34 95 GLY A CA 1
ATOM 725 C C . GLY A 1 95 ? 2.604 -13.339 -24.956 1.00 56.34 95 GLY A C 1
ATOM 726 O O . GLY A 1 95 ? 1.505 -13.006 -25.393 1.00 56.34 95 GLY A O 1
ATOM 727 N N . TRP A 1 96 ? 2.907 -13.347 -23.663 1.00 66.75 96 TRP A N 1
ATOM 728 C CA . TRP A 1 96 ? 1.987 -12.990 -22.582 1.00 66.75 96 TRP A CA 1
ATOM 729 C C . TRP A 1 96 ? 2.063 -11.503 -22.224 1.00 66.75 96 TRP A C 1
ATOM 731 O O . TRP A 1 96 ? 1.897 -11.137 -21.065 1.00 66.75 96 TRP A O 1
ATOM 741 N N . CYS A 1 97 ? 2.360 -10.656 -23.211 1.00 72.12 97 CYS A N 1
ATOM 742 C CA . CYS A 1 97 ? 2.364 -9.212 -23.034 1.00 72.12 97 CYS A CA 1
ATOM 743 C C . CYS A 1 97 ? 0.967 -8.629 -23.223 1.00 72.12 97 CYS A C 1
ATOM 745 O O . CYS A 1 97 ? 0.353 -8.838 -24.270 1.00 72.12 97 CYS A O 1
ATOM 747 N N . SER A 1 98 ? 0.508 -7.832 -22.263 1.00 73.50 98 SER A N 1
ATOM 748 C CA . SER A 1 98 ? -0.710 -7.036 -22.376 1.00 73.50 98 SER A CA 1
ATOM 749 C C . SER A 1 98 ? -0.545 -5.857 -23.334 1.00 73.50 98 SER A C 1
ATOM 751 O O . SER A 1 98 ? -1.516 -5.478 -23.981 1.00 73.50 98 SER A O 1
ATOM 753 N N . ASP A 1 99 ? 0.670 -5.306 -23.460 1.00 68.50 99 ASP A N 1
ATOM 754 C CA . ASP A 1 99 ? 0.997 -4.252 -24.424 1.00 68.50 99 ASP A CA 1
ATOM 755 C C . ASP A 1 99 ? 2.259 -4.603 -25.228 1.00 68.50 99 ASP A C 1
ATOM 757 O O . ASP A 1 99 ? 3.270 -5.040 -24.674 1.00 68.50 99 ASP A O 1
ATOM 761 N N . VAL A 1 100 ? 2.208 -4.432 -26.551 1.00 63.53 100 VAL A N 1
ATOM 762 C CA . VAL A 1 100 ? 3.301 -4.771 -27.472 1.00 63.53 100 VAL A CA 1
ATOM 763 C C . VAL A 1 100 ? 3.976 -3.492 -27.940 1.00 63.53 100 VAL A C 1
ATOM 765 O O . VAL A 1 100 ? 3.408 -2.724 -28.713 1.00 63.53 100 VAL A O 1
ATOM 768 N N . LEU A 1 101 ? 5.231 -3.287 -27.542 1.00 60.66 101 LEU A N 1
ATOM 769 C CA . LEU A 1 101 ? 5.992 -2.120 -27.967 1.00 60.66 101 LEU A CA 1
ATOM 770 C C . LEU A 1 101 ? 6.671 -2.405 -29.315 1.00 60.66 101 LEU A C 1
ATOM 772 O O . LEU A 1 101 ? 7.665 -3.128 -29.399 1.00 60.66 101 LEU A O 1
ATOM 776 N N . SER A 1 102 ? 6.152 -1.816 -30.393 1.00 50.75 102 SER A N 1
ATOM 777 C CA . SER A 1 102 ? 6.795 -1.820 -31.712 1.00 50.75 102 SER A CA 1
ATOM 778 C C . SER A 1 102 ? 7.457 -0.466 -31.997 1.00 50.75 102 SER A C 1
ATOM 780 O O . SER A 1 102 ? 6.756 0.507 -32.272 1.00 50.75 102 SER A O 1
ATOM 782 N N . GLY A 1 103 ? 8.795 -0.379 -31.972 1.00 43.09 103 GLY A N 1
ATOM 783 C CA . GLY A 1 103 ? 9.499 0.841 -32.391 1.00 43.09 103 GLY A CA 1
ATOM 784 C C . GLY A 1 103 ? 11.038 0.767 -32.391 1.00 43.09 103 GLY A C 1
ATOM 785 O O . GLY A 1 103 ? 11.619 -0.042 -31.664 1.00 43.09 103 GLY A O 1
ATOM 786 N N . PRO A 1 104 ? 11.734 1.607 -33.189 1.00 35.84 104 PRO A N 1
ATOM 787 C CA . PRO A 1 104 ? 13.192 1.710 -33.177 1.00 35.84 104 PRO A CA 1
ATOM 788 C C . PRO A 1 104 ? 13.627 2.376 -31.866 1.00 35.84 104 PRO A C 1
ATOM 790 O O . PRO A 1 104 ? 13.355 3.551 -31.639 1.00 35.84 104 PRO A O 1
ATOM 793 N N . GLY A 1 105 ? 14.251 1.602 -30.981 1.00 41.03 105 GLY A N 1
ATOM 794 C CA . GLY A 1 105 ? 14.495 1.982 -29.583 1.00 41.03 105 GLY A CA 1
ATOM 795 C C . GLY A 1 105 ? 14.290 0.812 -28.621 1.00 41.03 105 GLY A C 1
ATOM 796 O O . GLY A 1 105 ? 14.886 0.787 -27.548 1.00 41.03 105 GLY A O 1
ATOM 797 N N . SER A 1 106 ? 13.566 -0.225 -29.055 1.00 39.56 106 SER A N 1
ATOM 798 C CA . SER A 1 106 ? 13.732 -1.586 -28.546 1.00 39.56 106 SER A CA 1
ATOM 799 C C . SER A 1 106 ? 15.112 -2.076 -28.992 1.00 39.56 106 SER A C 1
ATOM 801 O O . SER A 1 106 ? 15.285 -2.541 -30.119 1.00 39.56 106 SER A O 1
ATOM 803 N N . ALA A 1 107 ? 16.135 -1.890 -28.159 1.00 38.34 107 ALA A N 1
ATOM 804 C CA . ALA A 1 107 ? 17.488 -2.350 -28.442 1.00 38.34 107 ALA A CA 1
ATOM 805 C C . ALA A 1 107 ? 17.564 -3.884 -28.374 1.00 38.34 107 ALA A C 1
ATOM 807 O O . ALA A 1 107 ? 18.128 -4.457 -27.450 1.00 38.34 107 ALA A O 1
ATOM 808 N N . ASN A 1 108 ? 17.040 -4.557 -29.394 1.00 38.78 108 ASN A N 1
ATOM 809 C CA . ASN A 1 108 ? 17.568 -5.848 -29.787 1.00 38.78 108 ASN A CA 1
ATOM 810 C C . ASN A 1 108 ? 17.861 -5.847 -31.293 1.00 38.78 108 ASN A C 1
ATOM 812 O O . ASN A 1 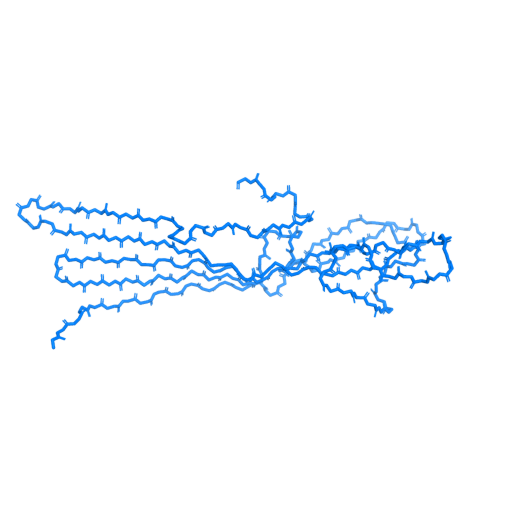108 ? 17.010 -6.203 -32.105 1.00 38.78 108 ASN A O 1
ATOM 816 N N . PRO A 1 109 ? 19.093 -5.486 -31.694 1.00 38.06 109 PRO A N 1
ATOM 817 C CA . PRO A 1 109 ? 19.550 -5.595 -33.078 1.00 38.06 109 PRO A CA 1
ATOM 818 C C . PRO A 1 109 ? 19.701 -7.056 -33.556 1.00 38.06 109 PRO A C 1
ATOM 820 O O . PRO A 1 109 ? 20.194 -7.280 -34.661 1.00 38.06 109 PRO A O 1
ATOM 823 N N . LYS A 1 110 ? 19.332 -8.053 -32.729 1.00 38.34 110 LYS A N 1
ATOM 824 C CA . LYS A 1 110 ? 19.455 -9.496 -32.996 1.00 38.34 110 LYS A CA 1
ATOM 825 C C . LYS A 1 110 ? 18.273 -10.368 -32.495 1.00 38.34 110 LYS A C 1
ATOM 827 O O . LYS A 1 110 ? 18.442 -11.584 -32.430 1.00 38.34 110 LYS A O 1
ATOM 832 N N . GLY A 1 111 ? 17.082 -9.839 -32.173 1.00 44.72 111 GLY A N 1
ATOM 833 C CA . GLY A 1 111 ? 15.966 -10.684 -31.690 1.00 44.72 111 GLY A CA 1
ATOM 834 C C . GLY A 1 111 ? 14.654 -9.977 -31.299 1.00 44.72 111 GLY A C 1
ATOM 835 O O . GLY A 1 111 ? 14.558 -8.761 -31.353 1.00 44.72 111 GLY A O 1
ATOM 836 N N . THR A 1 112 ? 13.656 -10.799 -30.943 1.00 51.69 112 THR A N 1
ATOM 837 C CA . THR A 1 112 ? 12.181 -10.627 -30.852 1.00 51.69 112 THR A CA 1
ATOM 838 C C . THR A 1 112 ? 11.596 -9.394 -30.140 1.00 51.69 112 THR A C 1
ATOM 840 O O . THR A 1 112 ? 12.180 -8.864 -29.203 1.00 51.69 112 THR A O 1
ATOM 843 N N . PHE A 1 113 ? 10.387 -9.000 -30.574 1.00 53.69 113 PHE A N 1
ATOM 844 C CA . PHE A 1 113 ? 9.528 -7.937 -30.028 1.00 53.69 113 PHE A CA 1
ATOM 845 C C . PHE A 1 113 ? 9.441 -7.939 -28.487 1.00 53.69 113 PHE A C 1
ATOM 847 O O . PHE A 1 113 ? 9.173 -8.976 -27.876 1.00 53.69 113 PHE A O 1
ATOM 854 N N . ALA A 1 114 ? 9.606 -6.764 -27.874 1.00 63.09 114 ALA A N 1
ATOM 855 C CA . ALA A 1 114 ? 9.424 -6.543 -26.438 1.00 63.09 114 ALA A CA 1
ATOM 856 C C . ALA A 1 114 ? 8.050 -5.914 -26.160 1.00 63.09 114 ALA A C 1
ATOM 858 O O . ALA A 1 114 ? 7.533 -5.148 -26.973 1.00 63.09 114 ALA A O 1
ATOM 859 N N . GLY A 1 115 ? 7.459 -6.232 -25.017 1.00 69.31 115 GLY A N 1
ATOM 860 C CA . GLY A 1 115 ? 6.216 -5.639 -24.543 1.00 69.31 115 GLY A CA 1
ATOM 861 C C . GLY A 1 115 ? 6.283 -5.325 -23.055 1.00 69.31 115 GLY A C 1
ATOM 862 O O . GLY A 1 115 ? 7.301 -5.578 -22.403 1.00 69.31 115 GLY A O 1
ATOM 863 N N . LEU A 1 116 ? 5.196 -4.772 -22.530 1.00 75.56 116 LEU A N 1
ATOM 864 C CA . LEU A 1 116 ? 5.035 -4.511 -21.108 1.00 75.56 116 LEU A CA 1
ATOM 865 C C . LEU A 1 116 ? 3.760 -5.168 -20.570 1.00 75.56 116 LEU A C 1
ATOM 867 O O . LEU A 1 116 ? 2.719 -5.150 -21.234 1.00 75.56 116 LEU A O 1
ATOM 871 N N . ASN A 1 117 ? 3.845 -5.692 -19.346 1.00 78.19 117 ASN A N 1
ATOM 872 C CA . ASN A 1 117 ? 2.674 -5.948 -18.510 1.00 78.19 117 ASN A CA 1
ATOM 873 C C . ASN A 1 117 ? 2.572 -4.891 -17.414 1.00 78.19 117 ASN A C 1
ATOM 875 O O . ASN A 1 117 ? 3.583 -4.456 -16.856 1.00 78.19 117 ASN A O 1
ATOM 879 N N . GLU A 1 118 ? 1.340 -4.499 -17.104 1.00 85.19 118 GLU A N 1
ATOM 880 C CA . GLU A 1 118 ? 1.032 -3.624 -15.978 1.00 85.19 118 GLU A CA 1
ATOM 881 C C . GLU A 1 118 ? 0.549 -4.454 -14.785 1.00 85.19 118 GLU A C 1
ATOM 883 O O . GLU A 1 118 ? -0.468 -5.146 -14.850 1.00 85.19 118 GLU A O 1
ATOM 888 N N . LEU A 1 119 ? 1.249 -4.335 -13.660 1.00 86.88 119 LEU A N 1
ATOM 889 C CA . LEU A 1 119 ? 0.737 -4.719 -12.354 1.00 86.88 119 LEU A CA 1
ATOM 890 C C . LEU A 1 119 ? -0.042 -3.530 -11.808 1.00 86.88 119 LEU A C 1
ATOM 892 O O . LEU A 1 119 ? 0.549 -2.555 -11.345 1.00 86.88 119 LEU A O 1
ATOM 896 N N . GLY A 1 120 ? -1.367 -3.612 -11.890 1.00 87.25 120 GLY A N 1
ATOM 897 C CA . GLY A 1 120 ? -2.253 -2.533 -11.469 1.00 87.25 120 GLY A CA 1
ATOM 898 C C . GLY A 1 120 ? -2.133 -2.180 -9.982 1.00 87.25 120 GLY A C 1
ATOM 899 O O . GLY A 1 120 ? -1.689 -2.978 -9.150 1.00 87.25 120 GLY A O 1
ATOM 900 N N . THR A 1 121 ? -2.587 -0.972 -9.643 1.00 92.19 121 THR A N 1
ATOM 901 C CA . THR A 1 121 ? -2.639 -0.468 -8.264 1.00 92.19 121 THR A CA 1
ATOM 902 C C . THR A 1 121 ? -3.300 -1.476 -7.329 1.00 92.19 121 THR A C 1
ATOM 904 O O . THR A 1 121 ? -4.412 -1.947 -7.580 1.00 92.19 121 THR A O 1
ATOM 907 N N . THR A 1 122 ? -2.634 -1.771 -6.216 1.00 93.19 122 THR A N 1
ATOM 908 C CA . THR A 1 122 ? -3.134 -2.704 -5.202 1.00 93.19 122 THR A CA 1
ATOM 909 C C . THR A 1 122 ? -3.443 -1.957 -3.914 1.00 93.19 122 THR A C 1
ATOM 911 O O . THR A 1 122 ? -2.651 -1.125 -3.474 1.00 93.19 122 THR A O 1
ATOM 914 N N . VAL A 1 123 ? -4.608 -2.248 -3.328 1.00 96.44 123 VAL A N 1
ATOM 915 C CA . VAL A 1 123 ? -5.074 -1.629 -2.084 1.00 96.44 123 VAL A CA 1
ATOM 916 C C . VAL A 1 123 ? -5.413 -2.710 -1.065 1.00 96.44 123 VAL A C 1
ATOM 918 O O . VAL A 1 123 ? -6.336 -3.497 -1.286 1.00 96.44 123 VAL A O 1
ATOM 921 N N . TYR A 1 124 ? -4.694 -2.721 0.054 1.00 97.50 124 TYR A N 1
ATOM 922 C CA . TYR A 1 124 ? -4.997 -3.554 1.217 1.00 97.50 124 TYR A CA 1
ATOM 923 C C . TYR A 1 124 ? -5.763 -2.747 2.253 1.00 97.50 124 TYR A C 1
ATOM 925 O O . TYR A 1 124 ? -5.549 -1.544 2.393 1.00 97.50 124 TYR A O 1
ATOM 933 N N . ASN A 1 125 ? -6.678 -3.412 2.953 1.00 98.12 125 ASN A N 1
ATOM 934 C CA . ASN A 1 125 ? -7.594 -2.778 3.889 1.00 98.12 125 ASN A CA 1
ATOM 935 C C . ASN A 1 125 ? -7.586 -3.549 5.201 1.00 98.12 125 ASN A C 1
ATOM 937 O O . ASN A 1 125 ? -8.028 -4.695 5.233 1.00 98.12 125 ASN A O 1
ATOM 941 N N . ASP A 1 126 ? -7.137 -2.903 6.264 1.00 98.56 126 ASP A N 1
ATOM 942 C CA . ASP A 1 126 ? -7.136 -3.458 7.610 1.00 98.56 126 ASP A CA 1
ATOM 943 C C . ASP A 1 126 ? -8.110 -2.660 8.465 1.00 98.56 126 ASP A C 1
ATOM 945 O O . ASP A 1 126 ? -8.072 -1.428 8.463 1.00 98.56 126 ASP A O 1
ATOM 949 N N . ILE A 1 127 ? -8.982 -3.352 9.194 1.00 98.31 127 ILE A N 1
ATOM 950 C CA . ILE A 1 127 ? -9.929 -2.707 10.105 1.00 98.31 127 ILE A CA 1
ATOM 951 C C . ILE A 1 127 ? -9.689 -3.175 11.530 1.00 98.31 127 ILE A C 1
ATOM 953 O O . ILE A 1 127 ? -9.380 -4.343 11.770 1.00 98.31 127 ILE A O 1
ATOM 957 N N . GLN A 1 128 ? -9.902 -2.275 12.478 1.00 98.31 128 GLN A N 1
ATOM 958 C CA . GLN A 1 128 ? -9.938 -2.573 13.901 1.00 98.31 128 GLN A CA 1
ATOM 959 C C . GLN A 1 128 ? -11.092 -1.819 14.552 1.00 98.31 128 GLN A C 1
ATOM 961 O O . GLN A 1 128 ? -11.382 -0.683 14.185 1.00 98.31 128 GLN A O 1
ATOM 966 N N . VAL A 1 129 ? -11.747 -2.450 15.515 1.00 98.31 129 VAL A N 1
ATOM 967 C CA . VAL A 1 129 ? -12.786 -1.844 16.344 1.00 98.31 129 VAL A CA 1
ATOM 968 C C . VAL A 1 129 ? -12.449 -2.139 17.793 1.00 98.31 129 VAL A C 1
ATOM 970 O O . VAL A 1 129 ? -12.129 -3.278 18.137 1.00 98.31 129 VAL A O 1
ATOM 973 N N . THR A 1 130 ? -12.539 -1.114 18.624 1.00 98.44 130 THR A N 1
ATOM 974 C CA . THR A 1 130 ? -12.294 -1.168 20.059 1.00 98.44 130 THR A CA 1
ATOM 975 C C . THR A 1 130 ? -13.543 -0.714 20.798 1.00 98.44 130 THR A C 1
ATOM 977 O O . THR A 1 130 ? -14.226 0.221 20.375 1.00 98.44 130 THR A O 1
ATOM 980 N N . TYR A 1 131 ? -13.843 -1.406 21.892 1.00 97.94 131 TYR A N 1
ATOM 981 C CA . TYR A 1 131 ? -14.840 -0.996 22.868 1.00 97.94 131 TYR A CA 1
ATOM 982 C C . TYR A 1 131 ? -14.176 -0.828 24.231 1.00 97.94 131 TYR A C 1
ATOM 984 O O . TYR A 1 131 ? -13.583 -1.787 24.737 1.00 97.94 131 TYR A O 1
ATOM 992 N N . ASP A 1 132 ? -14.308 0.359 24.810 1.00 97.81 132 ASP A N 1
ATOM 993 C CA . ASP A 1 132 ? -13.870 0.649 26.170 1.00 97.81 132 ASP A CA 1
ATOM 994 C C . ASP A 1 132 ? -14.942 0.213 27.183 1.00 97.81 132 ASP A C 1
ATOM 996 O O . ASP A 1 132 ? -16.135 0.522 27.067 1.00 97.81 132 ASP A O 1
ATOM 1000 N N . VAL A 1 133 ? -14.509 -0.547 28.189 1.00 97.12 133 VAL A N 1
ATOM 1001 C CA . VAL A 1 133 ? -15.328 -0.973 29.321 1.00 97.12 133 VAL A CA 1
ATOM 1002 C C . VAL A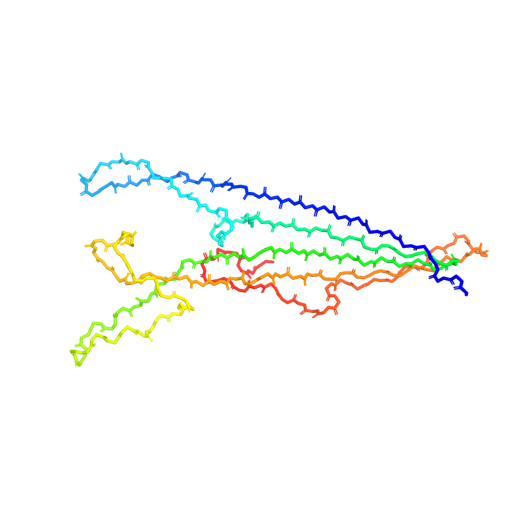 1 133 ? -14.901 -0.197 30.567 1.00 97.12 133 VAL A C 1
ATOM 1004 O O . VAL A 1 133 ? -14.207 -0.740 31.433 1.00 97.12 133 VAL A O 1
ATOM 1007 N N . ASP A 1 134 ? -15.391 1.038 30.698 1.00 94.88 134 ASP A N 1
ATOM 1008 C CA . ASP A 1 134 ? -15.199 1.929 31.858 1.00 94.88 134 ASP A CA 1
ATOM 1009 C C . ASP A 1 134 ? -15.270 1.202 33.216 1.00 94.88 134 ASP A C 1
ATOM 1011 O O . ASP A 1 134 ? -14.437 1.399 34.101 1.00 94.88 134 ASP A O 1
ATOM 1015 N N . ALA A 1 135 ? -16.259 0.314 33.390 1.00 95.38 135 ALA A N 1
ATOM 1016 C CA . ALA A 1 135 ? -16.509 -0.387 34.652 1.00 95.38 135 ALA A CA 1
ATOM 1017 C C . ALA A 1 135 ? -15.321 -1.240 35.127 1.00 95.38 135 ALA A C 1
ATOM 1019 O O . ALA A 1 135 ? -15.168 -1.462 36.331 1.00 95.38 135 ALA A O 1
ATOM 1020 N N . TRP A 1 136 ? -14.507 -1.735 34.192 1.00 96.00 136 TRP A N 1
ATOM 1021 C CA . TRP A 1 136 ? -13.354 -2.595 34.456 1.00 96.00 136 TRP A CA 1
ATOM 1022 C C . TRP A 1 136 ? -12.037 -1.986 33.963 1.00 96.00 136 TRP A C 1
ATOM 1024 O O . TRP A 1 136 ? -11.012 -2.661 34.044 1.00 96.00 136 TRP A O 1
ATOM 1034 N N . ASN A 1 137 ? -12.049 -0.740 33.468 1.00 95.62 137 ASN A N 1
ATOM 1035 C CA . ASN A 1 137 ? -10.887 -0.066 32.883 1.00 95.62 137 ASN A CA 1
ATOM 1036 C C . ASN A 1 137 ? -10.157 -0.982 31.877 1.00 95.62 137 ASN A C 1
ATOM 1038 O O . ASN A 1 137 ? -8.981 -1.312 32.052 1.00 95.62 137 ASN A O 1
ATOM 1042 N N . THR A 1 138 ? -10.909 -1.512 30.909 1.00 97.50 138 THR A N 1
ATOM 1043 C CA . THR A 1 138 ? -10.449 -2.546 29.973 1.00 97.50 138 THR A CA 1
ATOM 1044 C C . THR A 1 138 ? -10.906 -2.230 28.555 1.00 97.50 138 THR A C 1
ATOM 1046 O O . THR A 1 138 ? -12.099 -2.054 28.327 1.00 97.50 138 THR A O 1
ATOM 1049 N N . ASP A 1 139 ? -9.976 -2.300 27.606 1.00 97.69 139 ASP A N 1
ATOM 1050 C CA . ASP A 1 139 ? -10.257 -2.225 26.174 1.00 97.69 139 ASP A CA 1
ATOM 1051 C C . ASP A 1 139 ? -10.395 -3.616 25.555 1.00 97.69 139 ASP A C 1
ATOM 1053 O O . ASP A 1 139 ? -9.549 -4.497 25.750 1.00 97.69 139 ASP A O 1
ATOM 1057 N N . ILE A 1 140 ? -11.435 -3.805 24.747 1.00 97.69 140 ILE A N 1
ATOM 1058 C CA . ILE A 1 140 ? -11.614 -5.009 23.934 1.00 97.69 140 ILE A CA 1
ATOM 1059 C C . ILE A 1 140 ? -11.495 -4.619 22.466 1.00 97.69 140 ILE A C 1
ATOM 1061 O O . ILE A 1 140 ? -12.363 -3.934 21.930 1.00 97.69 140 ILE A O 1
ATOM 1065 N N . THR A 1 141 ? -10.440 -5.101 21.806 1.00 98.12 141 THR A N 1
ATOM 1066 C CA . THR A 1 141 ? -10.175 -4.822 20.389 1.00 98.12 141 THR A CA 1
ATOM 1067 C C . THR A 1 141 ? -10.330 -6.074 19.541 1.00 98.12 141 THR A C 1
ATOM 1069 O O . THR A 1 141 ? -9.766 -7.127 19.842 1.00 98.12 141 THR A O 1
ATOM 1072 N N . PHE A 1 142 ? -11.045 -5.935 18.431 1.00 98.19 142 PHE A N 1
ATOM 1073 C CA . PHE A 1 142 ? -11.132 -6.931 17.373 1.00 98.19 142 PHE A CA 1
ATOM 1074 C C . PHE A 1 142 ? -10.674 -6.313 16.053 1.00 98.19 142 PHE A C 1
ATOM 1076 O O . PHE A 1 142 ? -11.021 -5.175 15.746 1.00 98.19 142 PHE A O 1
ATOM 1083 N N . GLY A 1 143 ? -9.911 -7.060 15.256 1.00 97.94 143 GLY A N 1
ATOM 1084 C CA . GLY A 1 143 ? -9.410 -6.570 13.978 1.00 97.94 143 GLY A CA 1
ATOM 1085 C C . GLY A 1 143 ? -9.329 -7.649 12.911 1.00 97.94 143 GLY A C 1
ATOM 1086 O O . GLY A 1 143 ? -9.131 -8.829 13.206 1.00 97.94 143 GLY A O 1
ATOM 1087 N N . ILE A 1 144 ? -9.473 -7.218 11.660 1.00 98.12 144 ILE A N 1
ATOM 1088 C CA . ILE A 1 144 ? -9.341 -8.046 10.463 1.00 98.12 144 ILE A CA 1
ATOM 1089 C C . ILE A 1 144 ? -8.291 -7.391 9.574 1.00 98.12 144 ILE A C 1
ATOM 1091 O O . ILE A 1 144 ? -8.433 -6.232 9.186 1.00 98.12 144 ILE A O 1
ATOM 1095 N N . ARG A 1 145 ? -7.248 -8.152 9.241 1.00 97.69 145 ARG A N 1
ATOM 1096 C CA . ARG A 1 145 ? -6.266 -7.750 8.234 1.00 97.69 145 ARG A CA 1
ATOM 1097 C C . ARG A 1 145 ? -6.708 -8.230 6.869 1.00 97.69 145 ARG A C 1
ATOM 1099 O O . ARG A 1 145 ? -7.234 -9.335 6.767 1.00 97.69 145 ARG A O 1
ATOM 1106 N N . ASN A 1 146 ? -6.442 -7.427 5.849 1.00 96.25 146 ASN A N 1
ATOM 1107 C CA . ASN A 1 146 ? -6.835 -7.692 4.479 1.00 96.25 146 ASN A CA 1
ATOM 1108 C C . ASN A 1 146 ? -8.321 -8.074 4.395 1.00 96.25 146 ASN A C 1
ATOM 1110 O O . ASN A 1 146 ? -8.673 -9.156 3.936 1.00 96.25 146 ASN A O 1
ATOM 1114 N N . LEU A 1 147 ? -9.194 -7.183 4.874 1.00 97.44 147 LEU A N 1
ATOM 1115 C CA . LEU A 1 147 ? -10.642 -7.380 4.992 1.00 97.44 147 LEU A CA 1
ATOM 1116 C C . LEU A 1 147 ? -11.288 -7.927 3.708 1.00 97.44 147 LEU A C 1
ATOM 1118 O O . LEU A 1 147 ? -12.278 -8.650 3.775 1.00 97.44 147 LEU A O 1
ATOM 1122 N N . PHE A 1 148 ? -10.731 -7.578 2.549 1.00 97.00 148 PHE A N 1
ATOM 1123 C CA . PHE A 1 148 ? -11.236 -7.985 1.238 1.00 97.00 148 PHE A CA 1
ATOM 1124 C C . PHE A 1 148 ? -10.492 -9.176 0.620 1.00 97.00 148 PHE A C 1
ATOM 1126 O O . PHE A 1 148 ? -10.686 -9.439 -0.564 1.00 97.00 148 PHE A O 1
ATOM 1133 N N . ASP A 1 149 ? -9.641 -9.861 1.388 1.00 96.00 149 ASP A N 1
ATOM 1134 C CA . ASP A 1 149 ? -8.862 -11.030 0.961 1.00 96.00 149 ASP A CA 1
ATOM 1135 C C . ASP A 1 149 ? -8.125 -10.800 -0.372 1.00 96.00 149 ASP A C 1
ATOM 1137 O O . ASP A 1 149 ? -8.133 -11.605 -1.306 1.00 96.00 149 ASP A O 1
ATOM 1141 N N . LYS A 1 150 ? -7.529 -9.612 -0.510 1.00 94.19 150 LYS A N 1
ATOM 1142 C CA . LYS A 1 150 ? -6.818 -9.225 -1.722 1.00 94.19 150 LYS A CA 1
ATOM 1143 C C . LYS A 1 150 ? -5.478 -9.954 -1.775 1.00 94.19 150 LYS A C 1
ATOM 1145 O O . LYS A 1 150 ? -4.670 -9.818 -0.864 1.00 94.19 150 LYS A O 1
ATOM 1150 N N . ASN A 1 151 ? -5.222 -10.673 -2.863 1.00 91.56 151 ASN A N 1
ATOM 1151 C CA . ASN A 1 151 ? -3.899 -11.226 -3.149 1.00 91.56 151 ASN A CA 1
ATOM 1152 C C . ASN A 1 151 ? -2.981 -10.175 -3.794 1.00 91.56 151 ASN A C 1
ATOM 1154 O O . ASN A 1 151 ? -3.481 -9.307 -4.528 1.00 91.56 151 ASN A O 1
ATOM 1158 N N . PRO A 1 152 ? -1.656 -10.269 -3.573 1.00 87.12 152 PRO A N 1
ATOM 1159 C CA . PRO A 1 152 ? -0.695 -9.456 -4.301 1.00 87.12 152 PRO A CA 1
ATOM 1160 C C . PRO A 1 152 ? -0.778 -9.730 -5.810 1.00 87.12 152 PRO A C 1
ATOM 1162 O O . PRO A 1 152 ? -1.106 -10.848 -6.221 1.00 87.12 152 PRO A O 1
ATOM 1165 N N . PRO A 1 153 ? -0.499 -8.721 -6.654 1.00 84.19 153 PRO A N 1
ATOM 1166 C CA . PRO A 1 153 ? -0.411 -8.926 -8.090 1.00 84.19 153 PRO A CA 1
ATOM 1167 C C . PRO A 1 153 ? 0.760 -9.862 -8.398 1.00 84.19 153 PRO A C 1
ATOM 1169 O O . PRO A 1 153 ? 1.851 -9.707 -7.850 1.00 84.19 153 PRO A O 1
ATOM 1172 N N . ILE A 1 154 ? 0.524 -10.829 -9.280 1.00 82.31 154 ILE A N 1
ATOM 1173 C CA . ILE A 1 154 ? 1.573 -11.713 -9.783 1.00 82.31 154 ILE A CA 1
ATOM 1174 C C . ILE A 1 154 ? 2.420 -10.961 -10.813 1.00 82.31 154 ILE A C 1
ATOM 1176 O O . ILE A 1 154 ? 1.887 -10.249 -11.661 1.00 82.31 154 ILE A O 1
ATOM 1180 N N . SER A 1 155 ? 3.736 -11.109 -10.725 1.00 78.50 155 SER A N 1
ATOM 1181 C CA . SER A 1 155 ? 4.684 -10.692 -11.754 1.00 78.50 155 SER A CA 1
ATOM 1182 C C . SER A 1 155 ? 5.317 -11.935 -12.373 1.00 78.50 155 SER A C 1
ATOM 1184 O O . SER A 1 155 ? 5.620 -12.894 -11.680 1.00 78.50 155 SER A O 1
ATOM 1186 N N . GLU A 1 156 ? 5.582 -11.937 -13.670 1.00 74.50 156 GLU A N 1
ATOM 1187 C CA . GLU A 1 156 ? 6.323 -13.030 -14.313 1.00 74.50 156 GLU A CA 1
ATOM 1188 C C . GLU A 1 156 ? 7.842 -12.870 -14.149 1.00 74.50 156 GLU A C 1
ATOM 1190 O O . GLU A 1 156 ? 8.601 -13.834 -14.251 1.00 74.50 156 GLU A O 1
ATOM 1195 N N . THR A 1 157 ? 8.306 -11.645 -13.895 1.00 70.31 157 THR A N 1
ATOM 1196 C CA . THR A 1 157 ? 9.741 -11.314 -13.869 1.00 70.31 157 THR A CA 1
ATOM 1197 C C . THR A 1 157 ? 10.297 -11.015 -12.481 1.00 70.31 157 THR A C 1
ATOM 1199 O O . THR A 1 157 ? 11.518 -11.013 -12.303 1.00 70.31 157 THR A O 1
ATOM 1202 N N . ALA A 1 158 ? 9.443 -10.795 -11.479 1.00 65.44 158 ALA A N 1
ATOM 1203 C CA . ALA A 1 158 ? 9.896 -10.641 -10.107 1.00 65.44 158 ALA A CA 1
ATOM 1204 C C . ALA A 1 158 ? 10.487 -11.962 -9.590 1.00 65.44 158 ALA A C 1
ATOM 1206 O O . ALA A 1 158 ? 9.882 -13.028 -9.671 1.00 65.44 158 ALA A O 1
ATOM 1207 N N . PHE A 1 159 ? 11.674 -11.890 -8.988 1.00 60.34 159 PHE A N 1
ATOM 1208 C CA . PHE A 1 159 ? 12.301 -13.044 -8.332 1.00 60.34 159 PHE A CA 1
ATOM 1209 C C . PHE A 1 159 ? 11.457 -13.588 -7.159 1.00 60.34 159 PHE A C 1
ATOM 1211 O O . PHE A 1 159 ? 11.584 -14.749 -6.781 1.00 60.34 159 PHE A O 1
ATOM 1218 N N . ALA A 1 160 ? 10.593 -12.749 -6.584 1.00 53.94 160 ALA A N 1
ATOM 1219 C CA . ALA A 1 160 ? 9.913 -12.972 -5.317 1.00 53.94 160 ALA A CA 1
ATOM 1220 C C . ALA A 1 160 ? 8.396 -12.742 -5.435 1.00 53.94 160 ALA A C 1
ATOM 1222 O O . ALA A 1 160 ? 7.863 -11.807 -4.849 1.00 53.94 160 ALA A O 1
ATOM 1223 N N . ASN A 1 161 ? 7.691 -13.587 -6.191 1.00 54.81 161 ASN A N 1
ATOM 1224 C CA . ASN A 1 161 ? 6.217 -13.563 -6.242 1.00 54.81 161 ASN A CA 1
ATOM 1225 C C . ASN A 1 161 ? 5.544 -14.309 -5.084 1.00 54.81 161 ASN A C 1
ATOM 1227 O O . ASN A 1 161 ? 4.319 -14.339 -4.988 1.00 54.81 161 ASN A O 1
ATOM 1231 N N . SER A 1 162 ? 6.335 -14.969 -4.240 1.00 37.75 162 SER A N 1
ATOM 1232 C CA . SER A 1 162 ? 5.846 -15.925 -3.254 1.00 37.75 162 SER A CA 1
ATOM 1233 C C . SER A 1 162 ? 6.706 -15.906 -1.988 1.00 37.75 162 SER A C 1
ATOM 1235 O O . SER A 1 162 ? 7.524 -16.807 -1.799 1.00 37.75 162 SER A O 1
ATOM 1237 N N . TYR A 1 163 ? 6.526 -14.897 -1.134 1.00 39.84 163 TYR A N 1
ATOM 1238 C CA . TYR A 1 163 ? 6.861 -14.965 0.294 1.00 39.84 163 TYR A CA 1
ATOM 1239 C C . TYR A 1 163 ? 5.797 -14.232 1.105 1.00 39.84 163 TYR A C 1
ATOM 1241 O O . TYR A 1 163 ? 5.372 -13.148 0.646 1.00 39.84 163 TYR A O 1
#

Organism: NCBI:txid410659

Foldseek 3Di:
DDPFDKDKDKDKDFDPWDKDWDFDADPVRHTDIDIDTQAQALQDPHHRMKMWMWMWTDDDQKIKIKIKTKGAKHKYKWFFDQPPDPPPDRPRDPTPAPAWDDDDPPPDPPDGTMHMDMQHMDMWMKMKMWGQDPVVRDIDMDIDTRPVPDQGGDDPPRPPSDD

pLDDT: mean 79.51, std 19.05, range [35.84, 98.62]